Protein AF-A0A7X7MIZ1-F1 (afdb_monomer_lite)

Foldseek 3Di:
DDPVVVVVVVVVLVVVLVPDDVSVVVVVVVVVVVVVVVVVVVVVLVVLVVLLVVLVVVLVVVVVVLVVCCVVCVPVNVCLVPPPVSVVVVVVVVVVSVVSNVVSVVSSPPDD

Structure (mmCIF, N/CA/C/O backbone):
data_AF-A0A7X7MIZ1-F1
#
_entry.id   AF-A0A7X7MIZ1-F1
#
loop_
_atom_site.group_PDB
_atom_site.id
_atom_site.type_symbol
_atom_site.label_atom_id
_atom_site.label_alt_id
_atom_site.label_comp_id
_atom_site.label_asym_id
_atom_site.label_entity_id
_atom_site.label_seq_id
_atom_site.pdbx_PDB_ins_code
_atom_site.Cartn_x
_atom_site.Cartn_y
_atom_site.Cartn_z
_atom_site.occupancy
_atom_site.B_iso_or_equiv
_atom_site.auth_seq_id
_atom_site.auth_comp_id
_atom_site.auth_asym_id
_atom_site.auth_atom_id
_atom_site.pdbx_PDB_model_num
ATOM 1 N N . ILE A 1 1 ? -31.619 15.022 14.259 1.00 45.91 1 ILE A N 1
ATOM 2 C CA . ILE A 1 1 ? -32.464 14.016 14.951 1.00 45.91 1 ILE A CA 1
ATOM 3 C C . ILE A 1 1 ? -32.609 14.506 16.386 1.00 45.91 1 ILE A C 1
ATOM 5 O O . ILE A 1 1 ? -31.586 14.690 17.031 1.00 45.91 1 ILE A O 1
ATOM 9 N N . SER A 1 2 ? -33.829 14.878 16.792 1.00 52.59 2 SER A N 1
ATOM 10 C CA . SER A 1 2 ? -34.111 15.674 18.001 1.00 52.59 2 SER A CA 1
ATOM 11 C C . SER A 1 2 ? -33.519 15.050 19.271 1.00 52.59 2 SER A C 1
ATOM 13 O O . SER A 1 2 ? -33.694 13.854 19.507 1.00 52.59 2 SER A O 1
ATOM 15 N N . SER A 1 3 ? -32.832 15.858 20.083 1.00 70.44 3 SER A N 1
ATOM 16 C CA . SER A 1 3 ? -32.296 15.482 21.402 1.00 70.44 3 SER A CA 1
ATOM 17 C C . SER A 1 3 ? -33.376 14.923 22.333 1.00 70.44 3 SER A C 1
ATOM 19 O O . SER A 1 3 ? -33.097 14.046 23.144 1.00 70.44 3 SER A O 1
ATOM 21 N N . GLU A 1 4 ? -34.617 15.367 22.156 1.00 74.50 4 GLU A N 1
ATOM 22 C CA . GLU A 1 4 ? -35.804 14.912 22.881 1.00 74.50 4 GLU A CA 1
ATOM 23 C C . GLU A 1 4 ? -36.149 13.442 22.592 1.00 74.50 4 GLU A C 1
ATOM 25 O O . GLU A 1 4 ? -36.416 12.670 23.510 1.00 74.50 4 GLU A O 1
ATOM 30 N N . ASN A 1 5 ? -36.022 13.000 21.335 1.00 72.31 5 ASN A N 1
ATOM 31 C CA . ASN A 1 5 ? -36.242 11.596 20.966 1.00 72.31 5 ASN A CA 1
ATOM 32 C C . ASN A 1 5 ? -35.163 10.678 21.562 1.00 72.31 5 ASN A C 1
ATOM 34 O O . ASN A 1 5 ? -35.444 9.538 21.921 1.00 72.31 5 ASN A O 1
ATOM 38 N N . LEU A 1 6 ? -33.933 11.182 21.705 1.00 73.31 6 LEU A N 1
ATOM 39 C CA . LEU A 1 6 ? -32.832 10.480 22.371 1.00 73.31 6 LEU A CA 1
ATOM 40 C C . LEU A 1 6 ? -33.072 10.352 23.882 1.00 73.31 6 LEU A C 1
ATOM 42 O O . LEU A 1 6 ? -32.772 9.306 24.459 1.00 73.31 6 LEU A O 1
ATOM 46 N N . GLN A 1 7 ? -33.642 11.384 24.507 1.00 72.44 7 GLN A N 1
ATOM 47 C CA . GLN A 1 7 ? -34.007 11.392 25.927 1.00 72.44 7 GLN A CA 1
ATOM 48 C C . GLN A 1 7 ? -35.197 10.473 26.224 1.00 72.44 7 GLN A C 1
ATOM 50 O O . GLN A 1 7 ? -35.156 9.712 27.186 1.00 72.44 7 GLN A O 1
ATOM 55 N N . LEU A 1 8 ? -36.220 10.467 25.367 1.00 76.25 8 LEU A N 1
ATOM 56 C CA . LEU A 1 8 ? -37.344 9.536 25.479 1.00 76.25 8 LEU A CA 1
ATOM 57 C C . LEU A 1 8 ? -36.893 8.089 25.265 1.00 76.25 8 LEU A C 1
ATOM 59 O O . LEU A 1 8 ? -37.225 7.225 26.069 1.00 76.25 8 LEU A O 1
ATOM 63 N N . PHE A 1 9 ? -36.059 7.828 24.255 1.00 75.00 9 PHE A N 1
ATOM 64 C CA . PHE A 1 9 ? -35.508 6.494 24.013 1.00 75.00 9 PHE A CA 1
ATOM 65 C C . PHE A 1 9 ? -34.673 5.992 25.201 1.00 75.00 9 PHE A C 1
ATOM 67 O O . PHE A 1 9 ? -34.845 4.858 25.643 1.00 75.00 9 PHE A O 1
ATOM 74 N N . THR A 1 10 ? -33.817 6.843 25.777 1.00 74.06 10 THR A N 1
ATOM 75 C CA . THR A 1 10 ? -33.041 6.491 26.980 1.00 74.06 10 THR A CA 1
ATOM 76 C C . THR A 1 10 ? -33.920 6.310 28.218 1.00 74.06 10 THR A C 1
ATOM 78 O O . THR A 1 10 ? -33.670 5.386 28.988 1.00 74.06 10 THR A O 1
ATOM 81 N N . ALA A 1 11 ? -34.976 7.109 28.396 1.00 72.25 11 ALA A N 1
ATOM 82 C CA . ALA A 1 11 ? -35.922 6.963 29.502 1.00 72.25 11 ALA A CA 1
ATOM 83 C C . ALA A 1 11 ? -36.746 5.669 29.400 1.00 72.25 11 ALA A C 1
ATOM 85 O O . ALA A 1 11 ? -36.857 4.941 30.383 1.00 72.25 11 ALA A O 1
ATOM 86 N N . THR A 1 12 ? -37.268 5.329 28.219 1.00 71.06 12 THR A N 1
ATOM 87 C CA . THR A 1 12 ? -38.010 4.079 27.990 1.00 71.06 12 THR A CA 1
ATOM 88 C C . THR A 1 12 ? -37.122 2.858 28.205 1.00 71.0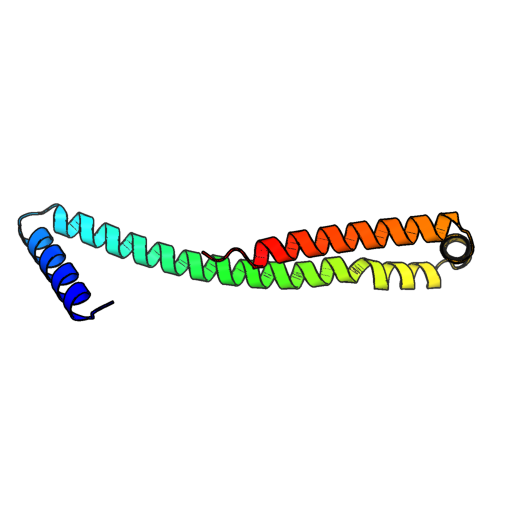6 12 THR A C 1
ATOM 90 O O . THR A 1 12 ? -37.532 1.904 28.863 1.00 71.06 12 THR A O 1
ATOM 93 N N . VAL A 1 13 ? -35.878 2.911 27.726 1.00 72.00 13 VAL A N 1
ATOM 94 C CA . VAL A 1 13 ? -34.873 1.874 27.977 1.00 72.00 13 VAL A CA 1
ATOM 95 C C . VAL A 1 13 ? -34.564 1.759 29.480 1.00 72.00 13 VAL A C 1
ATOM 97 O O . VAL A 1 13 ? -34.559 0.656 30.016 1.00 72.00 13 VAL A O 1
ATOM 100 N N . CYS A 1 14 ? -34.398 2.881 30.189 1.00 68.38 14 CYS A N 1
ATOM 101 C CA . CYS A 1 14 ? -34.171 2.929 31.640 1.00 68.38 14 CYS A CA 1
ATOM 102 C C . CYS A 1 14 ? -35.347 2.360 32.459 1.00 68.38 14 CYS A C 1
ATOM 104 O O . CYS A 1 14 ? -35.148 1.678 33.464 1.00 68.38 14 CYS A O 1
ATOM 106 N N . VAL A 1 15 ? -36.584 2.593 32.017 1.00 67.00 15 VAL A N 1
ATOM 107 C CA . VAL A 1 15 ? -37.791 2.050 32.659 1.00 67.00 15 VAL A CA 1
ATOM 108 C C . VAL A 1 15 ? -37.942 0.554 32.386 1.00 67.00 15 VAL A C 1
ATOM 110 O O . VAL A 1 15 ? -38.233 -0.198 33.315 1.00 67.00 15 VAL A O 1
ATOM 113 N N . ALA A 1 16 ? -37.668 0.101 31.159 1.00 63.00 16 ALA A N 1
ATOM 114 C CA . ALA A 1 16 ? -37.664 -1.322 30.822 1.00 63.00 16 ALA A CA 1
ATOM 115 C C . ALA A 1 16 ? -36.664 -2.098 31.704 1.00 63.00 16 ALA A C 1
ATOM 117 O O . ALA A 1 16 ? -36.982 -3.159 32.229 1.00 63.00 16 ALA A O 1
ATOM 118 N N . ILE A 1 17 ? -35.494 -1.513 31.969 1.00 66.31 17 ILE A N 1
ATOM 119 C CA . ILE A 1 17 ? -34.437 -2.044 32.852 1.00 66.31 17 ILE A CA 1
ATOM 120 C C . ILE A 1 17 ? -34.884 -2.243 34.297 1.00 66.31 17 ILE A C 1
ATOM 122 O O . ILE A 1 17 ? -34.480 -3.204 34.952 1.00 66.31 17 ILE A O 1
ATOM 126 N N . ARG A 1 18 ? -35.736 -1.346 34.791 1.00 57.69 18 ARG A N 1
ATOM 127 C CA . ARG A 1 18 ? -36.193 -1.317 36.183 1.00 57.69 18 ARG A CA 1
ATOM 128 C C . ARG A 1 18 ? -37.266 -2.364 36.497 1.00 57.69 18 ARG A C 1
ATOM 130 O O . ARG A 1 18 ? -37.474 -2.664 37.667 1.00 57.69 18 ARG A O 1
ATOM 137 N N . SER A 1 19 ? -37.922 -2.928 35.478 1.00 57.88 19 SER A N 1
ATOM 138 C CA . SER A 1 19 ? -39.067 -3.838 35.636 1.00 57.88 19 SER A CA 1
ATOM 139 C C . SER A 1 19 ? -38.705 -5.295 35.980 1.00 57.88 19 SER A C 1
ATOM 141 O O . SER A 1 19 ? -39.617 -6.091 36.190 1.00 57.88 19 SER A O 1
ATOM 143 N N . GLY A 1 20 ? -37.423 -5.662 36.096 1.00 52.44 20 GLY A N 1
ATOM 144 C CA . GLY A 1 20 ? -37.038 -6.917 36.758 1.00 52.44 20 GLY A CA 1
ATOM 145 C C . GLY A 1 20 ? -35.868 -7.654 36.114 1.00 52.44 20 GLY A C 1
ATOM 146 O O . GLY A 1 20 ? -36.036 -8.341 35.110 1.00 52.44 20 GLY A O 1
ATOM 147 N N . GLY A 1 21 ? -34.693 -7.549 36.742 1.00 58.16 21 GLY A N 1
ATOM 148 C CA . GLY A 1 21 ? -33.548 -8.460 36.610 1.00 58.16 21 GLY A CA 1
ATOM 149 C C . GLY A 1 21 ? -32.830 -8.467 35.260 1.00 58.16 21 GLY A C 1
ATOM 150 O O . GLY A 1 21 ? -31.699 -8.009 35.163 1.00 58.16 21 GLY A O 1
ATOM 151 N N . GLY A 1 22 ? -33.484 -8.973 34.215 1.00 64.81 22 GLY A N 1
ATOM 152 C CA . GLY A 1 22 ? -32.837 -9.292 32.941 1.00 64.81 22 GLY A CA 1
ATOM 153 C C . GLY A 1 22 ? -32.608 -8.097 32.018 1.00 64.81 22 GLY A C 1
ATOM 154 O O . GLY A 1 22 ? -31.651 -8.090 31.256 1.00 64.81 22 GLY A O 1
ATOM 155 N N . ILE A 1 23 ? -33.444 -7.056 32.067 1.00 63.97 23 ILE A N 1
ATOM 156 C CA . ILE A 1 23 ? -33.306 -5.931 31.124 1.00 63.97 23 ILE A CA 1
ATOM 157 C C . ILE A 1 23 ? -32.143 -5.012 31.529 1.00 63.97 23 ILE A C 1
ATOM 159 O O . ILE A 1 23 ? -31.445 -4.507 30.653 1.00 63.97 23 ILE A O 1
ATOM 163 N N . ALA A 1 24 ? -31.877 -4.857 32.833 1.00 72.19 24 ALA A N 1
ATOM 164 C CA . ALA A 1 24 ? -30.669 -4.197 33.339 1.00 72.19 24 ALA A CA 1
ATOM 165 C C . ALA A 1 24 ? -29.402 -4.842 32.773 1.00 72.19 24 ALA A C 1
ATOM 167 O O . ALA A 1 24 ? -28.568 -4.163 32.179 1.00 72.19 24 ALA A O 1
ATOM 168 N N . GLU A 1 25 ? -29.330 -6.166 32.877 1.00 73.00 25 GLU A N 1
ATOM 169 C CA . GLU A 1 25 ? -28.217 -6.981 32.402 1.00 73.00 25 GLU A CA 1
ATOM 170 C C . GLU A 1 25 ? -28.096 -6.953 30.868 1.00 73.00 25 GLU A C 1
ATOM 172 O O . GLU A 1 25 ? -27.003 -6.814 30.318 1.00 73.00 25 GLU A O 1
ATOM 177 N N . VAL A 1 26 ? -29.221 -6.996 30.147 1.00 75.75 26 VAL A N 1
ATOM 178 C CA . VAL A 1 26 ? -29.247 -6.872 28.681 1.00 75.75 26 VAL A CA 1
ATOM 179 C C . VAL A 1 26 ? -28.829 -5.472 28.220 1.00 75.75 26 VAL A C 1
ATOM 181 O O . VAL A 1 26 ? -28.078 -5.370 27.247 1.00 75.75 26 VAL A O 1
ATOM 184 N N . LEU A 1 27 ? -29.245 -4.390 28.896 1.00 75.50 27 LEU A N 1
ATOM 185 C CA . LEU A 1 27 ? -28.768 -3.045 28.556 1.00 75.50 27 LEU A CA 1
ATOM 186 C C . LEU A 1 27 ? -27.279 -2.911 28.850 1.00 75.50 27 LEU A C 1
ATOM 188 O O . LEU A 1 27 ? -26.549 -2.364 28.028 1.00 75.50 27 LEU A O 1
ATOM 192 N N . GLU A 1 28 ? -26.822 -3.391 29.999 1.00 81.06 28 GLU A N 1
ATOM 193 C CA . GLU A 1 28 ? -25.415 -3.322 30.370 1.00 81.06 28 GLU A CA 1
ATOM 194 C C . GLU A 1 28 ? -24.546 -4.062 29.343 1.00 81.06 28 GLU A C 1
ATOM 196 O O . GLU A 1 28 ? -23.571 -3.499 28.837 1.00 81.06 28 GLU A O 1
ATOM 201 N N . ASN A 1 29 ? -24.990 -5.238 28.889 1.00 81.06 29 ASN A N 1
ATOM 202 C CA . ASN A 1 29 ? -24.376 -5.972 27.782 1.00 81.06 29 ASN A CA 1
ATOM 203 C C . ASN A 1 29 ? -24.417 -5.207 26.446 1.00 81.06 29 ASN A C 1
ATOM 205 O O . ASN A 1 29 ? -23.433 -5.207 25.697 1.00 81.06 29 ASN A O 1
ATOM 209 N N . LEU A 1 30 ? -25.516 -4.513 26.138 1.00 81.81 30 LEU A N 1
ATOM 210 C CA . LEU A 1 30 ? -25.637 -3.656 24.952 1.00 81.81 30 LEU A CA 1
ATOM 211 C C . LEU A 1 30 ? -24.675 -2.466 25.008 1.00 81.81 30 LEU A C 1
ATOM 213 O O . LEU A 1 30 ? -23.946 -2.227 24.047 1.00 81.81 30 LEU A O 1
ATOM 217 N N . ILE A 1 31 ? -24.618 -1.751 26.133 1.00 81.38 31 ILE A N 1
ATOM 218 C CA . ILE A 1 31 ? -23.676 -0.649 26.361 1.00 81.38 31 ILE A CA 1
ATOM 219 C C . ILE A 1 31 ? -22.246 -1.163 26.210 1.00 81.38 31 ILE A C 1
ATOM 221 O O . ILE A 1 31 ? -21.420 -0.516 25.558 1.00 81.38 31 ILE A O 1
ATOM 225 N N . HIS A 1 32 ? -21.948 -2.336 26.768 1.00 86.38 32 HIS A N 1
ATOM 226 C CA . HIS A 1 32 ? -20.620 -2.922 26.682 1.00 86.38 32 HIS A CA 1
ATOM 227 C C . HIS A 1 32 ? -20.257 -3.297 25.239 1.00 86.38 32 HIS A C 1
ATOM 229 O O . HIS A 1 32 ? -19.144 -3.016 24.787 1.00 86.38 32 HIS A O 1
ATOM 235 N N . THR A 1 33 ? -21.219 -3.827 24.482 1.00 87.00 33 THR A N 1
ATOM 236 C CA . THR A 1 33 ? -21.079 -4.146 23.054 1.00 87.00 33 THR A CA 1
ATOM 237 C C . THR A 1 33 ? -20.881 -2.891 22.203 1.00 87.00 33 THR A C 1
ATOM 239 O O . THR A 1 33 ? -20.003 -2.870 21.340 1.00 87.00 33 THR A O 1
ATOM 242 N N . ILE A 1 34 ? -21.637 -1.819 22.461 1.00 84.56 34 ILE A N 1
ATOM 243 C CA . ILE A 1 34 ? -21.501 -0.530 21.765 1.00 84.56 34 ILE A CA 1
ATOM 244 C C . ILE A 1 34 ? -20.119 0.077 22.032 1.00 84.56 34 ILE A C 1
ATOM 246 O O . ILE A 1 34 ? -19.442 0.504 21.096 1.00 84.56 34 ILE A O 1
ATOM 250 N N . ARG A 1 35 ? -19.657 0.071 23.290 1.00 88.25 35 ARG A N 1
ATOM 251 C CA . ARG A 1 35 ? -18.306 0.536 23.645 1.00 88.25 35 ARG A CA 1
ATOM 252 C C . ARG A 1 35 ? -17.224 -0.294 22.951 1.00 88.25 35 ARG A C 1
ATOM 254 O O . ARG A 1 35 ? -16.322 0.291 22.356 1.00 88.25 35 ARG A O 1
ATOM 261 N N . LYS A 1 36 ? -17.354 -1.629 22.943 1.00 88.94 36 LYS A N 1
ATOM 262 C CA . LYS A 1 36 ? -16.444 -2.531 22.213 1.00 88.94 36 LYS A CA 1
ATOM 263 C C . LYS A 1 36 ? -16.409 -2.232 20.717 1.00 88.94 36 LYS A C 1
ATOM 265 O O . LYS A 1 36 ? -15.326 -2.175 20.144 1.00 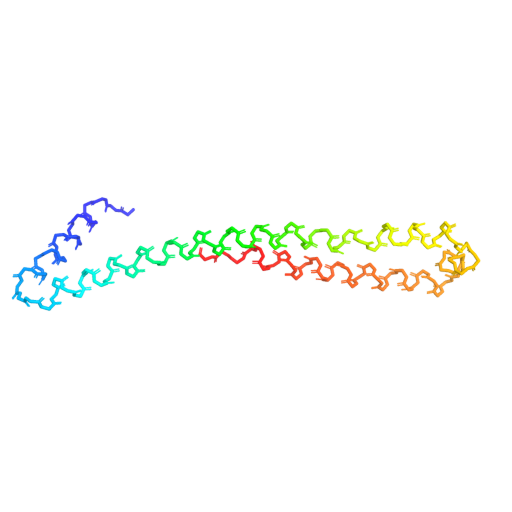88.94 36 LYS A O 1
ATOM 270 N N . ARG A 1 37 ? -17.563 -2.017 20.075 1.00 86.00 37 ARG A N 1
ATOM 271 C CA . ARG A 1 37 ? -17.622 -1.646 18.650 1.00 86.00 37 ARG A CA 1
ATOM 272 C C . ARG A 1 37 ? -16.895 -0.335 18.379 1.00 86.00 37 ARG A C 1
ATOM 274 O O . ARG A 1 37 ? -16.093 -0.288 17.458 1.00 86.00 37 ARG A O 1
ATOM 281 N N . LYS A 1 38 ? -17.095 0.682 19.219 1.00 83.44 38 LYS A N 1
ATOM 282 C CA . LYS A 1 38 ? -16.409 1.974 19.083 1.00 83.44 38 LYS A CA 1
ATOM 283 C C . LYS A 1 38 ? -14.885 1.852 19.225 1.00 83.44 38 LYS A C 1
ATOM 285 O O . LYS A 1 38 ? -14.145 2.484 18.475 1.00 83.44 38 LYS A O 1
ATOM 290 N N . GLU A 1 39 ? -14.401 1.030 20.156 1.00 87.31 39 GLU A N 1
ATOM 291 C CA . GLU A 1 39 ? -12.967 0.721 20.252 1.00 87.31 39 GLU A CA 1
ATOM 292 C C . GLU A 1 39 ? -12.449 -0.025 19.018 1.00 87.31 39 GLU A C 1
ATOM 294 O O . GLU A 1 39 ? -11.371 0.296 18.516 1.00 87.31 39 GLU A O 1
ATOM 299 N N . LEU A 1 40 ? -13.205 -1.006 18.516 1.00 85.31 40 LEU A N 1
ATOM 300 C CA . LEU A 1 40 ? -12.848 -1.759 17.313 1.00 85.31 40 LEU A CA 1
ATOM 301 C C . LEU A 1 40 ? -12.808 -0.861 16.075 1.00 85.31 40 LEU A C 1
ATOM 303 O O . LEU A 1 40 ? -11.850 -0.945 15.317 1.00 85.31 40 LEU A O 1
ATOM 307 N N . GLU A 1 41 ? -13.774 0.038 15.896 1.00 84.25 41 GLU A N 1
ATOM 308 C CA . GLU A 1 41 ? -13.775 1.036 14.819 1.00 84.25 41 GLU A CA 1
ATOM 309 C C . GLU A 1 41 ? -12.541 1.940 14.891 1.00 84.25 41 GLU A C 1
ATOM 311 O O . GLU A 1 41 ? -11.887 2.182 13.876 1.00 84.25 41 GLU A O 1
ATOM 316 N N . GLY A 1 42 ? -12.168 2.390 16.094 1.00 82.19 42 GLY A N 1
ATOM 317 C CA . GLY A 1 42 ? -10.939 3.155 16.307 1.00 82.19 42 GLY A CA 1
ATOM 318 C C . GLY A 1 42 ? -9.682 2.371 15.917 1.00 82.19 42 GLY A C 1
ATOM 319 O O . GLY A 1 42 ? -8.819 2.896 15.210 1.00 82.19 42 GLY A O 1
ATOM 320 N N . LYS A 1 43 ? -9.599 1.097 16.324 1.00 83.31 43 LYS A N 1
ATOM 321 C CA . LYS A 1 43 ? -8.485 0.202 15.971 1.00 83.31 43 LYS A CA 1
ATOM 322 C C . LYS A 1 43 ? -8.415 -0.050 14.468 1.00 83.31 43 LYS A C 1
ATOM 324 O O . LYS A 1 43 ? -7.350 0.133 13.888 1.00 83.31 43 LYS A O 1
ATOM 329 N N . VAL A 1 44 ? -9.531 -0.411 13.835 1.00 83.31 44 VAL A N 1
ATOM 330 C CA . VAL A 1 44 ? -9.617 -0.648 12.386 1.00 83.31 44 VAL A CA 1
ATOM 331 C C . VAL A 1 44 ? -9.214 0.608 11.624 1.00 83.31 44 VAL A C 1
ATOM 333 O O . VAL A 1 44 ? -8.381 0.518 10.734 1.00 83.31 44 VAL A O 1
ATOM 336 N N . ARG A 1 45 ? -9.694 1.794 12.017 1.00 80.75 45 ARG A N 1
ATOM 337 C CA . ARG A 1 45 ? -9.308 3.057 11.371 1.00 80.75 45 ARG A CA 1
ATOM 338 C C . ARG A 1 45 ? -7.803 3.322 11.448 1.00 80.75 45 ARG A C 1
ATOM 340 O O . ARG A 1 45 ? -7.218 3.764 10.462 1.00 80.75 45 ARG A O 1
ATOM 347 N N . SER A 1 46 ? -7.184 3.050 12.597 1.00 81.56 46 SER A N 1
ATOM 348 C CA . SER A 1 46 ? -5.732 3.173 12.775 1.00 81.56 46 SER A CA 1
ATOM 349 C C . SER A 1 46 ? -4.964 2.172 11.901 1.00 81.56 46 SER A C 1
ATOM 351 O O . SER A 1 46 ? -4.068 2.558 11.154 1.00 81.56 46 SER A O 1
ATOM 353 N N . LEU A 1 47 ? -5.378 0.902 11.914 1.00 82.88 47 LEU A N 1
ATOM 354 C CA . LEU A 1 47 ? -4.804 -0.170 11.091 1.00 82.88 47 LEU A CA 1
ATOM 355 C C . LEU A 1 47 ? -4.936 0.122 9.592 1.00 82.88 47 LEU A C 1
ATOM 357 O O . LEU A 1 47 ? -3.985 -0.051 8.839 1.00 82.88 47 LEU A O 1
ATOM 361 N N . THR A 1 48 ? -6.088 0.621 9.149 1.00 82.50 48 THR A N 1
ATOM 362 C CA . THR A 1 48 ? -6.308 1.031 7.760 1.00 82.50 48 THR A CA 1
ATOM 363 C C . THR A 1 48 ? -5.433 2.226 7.387 1.00 82.50 48 THR A C 1
ATOM 365 O O . THR A 1 48 ? -4.922 2.277 6.271 1.00 82.50 48 THR A O 1
ATOM 368 N N . ALA A 1 49 ? -5.215 3.182 8.296 1.00 75.44 49 ALA A N 1
ATOM 369 C CA . ALA A 1 49 ? -4.289 4.289 8.061 1.00 75.44 49 ALA A CA 1
ATOM 370 C C . ALA A 1 49 ? -2.837 3.800 7.914 1.00 75.44 49 ALA A C 1
ATOM 372 O O . ALA A 1 49 ? -2.144 4.238 6.997 1.00 75.44 49 ALA A O 1
ATOM 373 N N . GLN A 1 50 ? -2.408 2.855 8.756 1.00 78.56 50 GLN A N 1
ATOM 374 C CA . GLN A 1 50 ? -1.096 2.213 8.656 1.00 78.56 50 GLN A CA 1
ATOM 375 C C . GLN A 1 50 ? -0.940 1.454 7.331 1.00 78.56 50 GLN A C 1
ATOM 377 O O . GLN A 1 50 ? 0.020 1.689 6.600 1.00 78.56 50 GLN A O 1
ATOM 382 N N . PHE A 1 51 ? -1.916 0.610 6.989 1.00 77.88 51 PHE A N 1
ATOM 383 C CA . PHE A 1 51 ? -1.924 -0.144 5.739 1.00 77.88 51 PHE A CA 1
ATOM 384 C C . PHE A 1 51 ? -1.873 0.788 4.526 1.00 77.88 51 PHE A C 1
ATOM 386 O O . PHE A 1 51 ? -1.085 0.558 3.622 1.00 77.88 51 PHE A O 1
ATOM 393 N N . ASN A 1 52 ? -2.636 1.887 4.517 1.00 81.69 52 ASN A N 1
ATOM 394 C CA . ASN A 1 52 ? -2.590 2.863 3.424 1.00 81.69 52 ASN A CA 1
ATOM 395 C C . ASN A 1 52 ? -1.189 3.468 3.232 1.00 81.69 52 ASN A C 1
ATOM 397 O O . ASN A 1 52 ? -0.771 3.669 2.092 1.00 81.69 52 ASN A O 1
ATOM 401 N N . PHE A 1 53 ? -0.458 3.751 4.312 1.00 79.69 53 PHE A N 1
ATOM 402 C CA . PHE A 1 53 ? 0.905 4.276 4.216 1.00 79.69 53 PHE A CA 1
ATOM 403 C C . PHE A 1 53 ? 1.879 3.236 3.646 1.00 79.69 53 PHE A C 1
ATOM 405 O O . PHE A 1 53 ? 2.600 3.524 2.695 1.00 79.69 53 PHE A O 1
ATOM 412 N N . GLU A 1 54 ? 1.848 2.009 4.166 1.00 82.94 54 GLU A N 1
ATOM 413 C CA . GLU A 1 54 ? 2.682 0.905 3.672 1.00 82.94 54 GLU A CA 1
ATOM 414 C C . GLU A 1 54 ? 2.384 0.583 2.201 1.0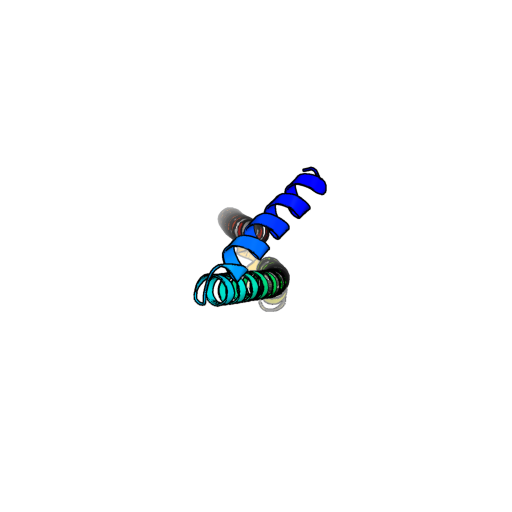0 82.94 54 GLU A C 1
ATOM 416 O O . GLU A 1 54 ? 3.285 0.381 1.388 1.00 82.94 54 GLU A O 1
ATOM 421 N N . SER A 1 55 ? 1.107 0.650 1.835 1.00 82.25 55 SER A N 1
ATOM 422 C CA . SER A 1 55 ? 0.624 0.446 0.478 1.00 82.25 55 SER A CA 1
ATOM 423 C C . SER A 1 55 ? 1.188 1.454 -0.528 1.00 82.25 55 SER A C 1
ATOM 425 O O . SER A 1 55 ? 1.502 1.098 -1.664 1.00 82.25 55 SER A O 1
ATOM 427 N N . LEU A 1 56 ? 1.373 2.706 -0.097 1.00 82.31 56 LEU A N 1
ATOM 428 C CA . LEU A 1 56 ? 1.987 3.753 -0.906 1.00 82.31 56 LEU A CA 1
ATOM 429 C C . LEU A 1 56 ? 3.478 3.472 -1.117 1.00 82.31 56 LEU A C 1
ATOM 431 O O . LEU A 1 56 ? 3.970 3.627 -2.232 1.00 82.31 56 LEU A O 1
ATOM 435 N N . CYS A 1 57 ? 4.181 3.012 -0.078 1.00 86.75 57 CYS A N 1
ATOM 436 C CA . CYS A 1 57 ? 5.580 2.600 -0.195 1.00 86.75 57 CYS A CA 1
ATOM 437 C C . CYS A 1 57 ? 5.748 1.425 -1.167 1.00 86.75 57 CYS A C 1
ATOM 439 O O . CYS A 1 57 ? 6.683 1.420 -1.963 1.00 86.75 57 CYS A O 1
ATOM 441 N N . MET A 1 58 ? 4.829 0.457 -1.139 1.00 85.25 58 MET A N 1
ATOM 442 C CA . MET A 1 58 ? 4.861 -0.714 -2.018 1.00 85.25 58 MET A CA 1
ATOM 443 C C . MET A 1 58 ? 4.700 -0.337 -3.496 1.00 85.25 58 MET A C 1
ATOM 445 O O . MET A 1 58 ? 5.422 -0.850 -4.344 1.00 85.25 58 MET A O 1
ATOM 449 N N . VAL A 1 59 ? 3.796 0.601 -3.794 1.00 84.75 59 VAL A N 1
ATOM 450 C CA . VAL A 1 59 ? 3.597 1.139 -5.151 1.00 84.75 59 VAL A CA 1
ATOM 451 C C . VAL A 1 59 ? 4.783 1.999 -5.598 1.00 84.75 59 VAL A C 1
ATOM 453 O O . VAL A 1 59 ? 5.073 2.066 -6.784 1.00 84.75 59 VAL A O 1
ATOM 456 N N . LEU A 1 60 ? 5.506 2.626 -4.666 1.00 87.38 60 LEU A N 1
ATOM 457 C CA . LEU A 1 60 ? 6.676 3.442 -4.992 1.00 87.38 60 LEU A CA 1
ATOM 458 C C . LEU A 1 60 ? 7.943 2.613 -5.261 1.00 87.38 60 LEU A C 1
ATOM 460 O O . LEU A 1 60 ? 8.813 3.078 -5.984 1.00 87.38 60 LEU A O 1
ATOM 464 N N . LEU A 1 61 ? 8.046 1.406 -4.695 1.00 89.62 61 LEU A N 1
ATOM 465 C CA . LEU A 1 61 ? 9.187 0.479 -4.766 1.00 89.62 61 LEU A CA 1
ATOM 466 C C . LEU A 1 61 ? 9.735 0.158 -6.179 1.00 89.62 61 LEU A C 1
ATOM 468 O O . LEU A 1 61 ? 10.958 0.115 -6.336 1.00 89.62 61 LEU A O 1
ATOM 472 N N . PRO A 1 62 ? 8.913 -0.062 -7.217 1.00 86.62 62 PRO A N 1
ATOM 473 C CA . PRO A 1 62 ? 9.408 -0.353 -8.566 1.00 86.62 62 PRO A CA 1
ATOM 474 C C . PRO A 1 62 ? 10.291 0.752 -9.166 1.00 86.62 62 PRO A C 1
ATOM 476 O O . PRO A 1 62 ? 11.226 0.440 -9.900 1.00 86.62 62 PRO A O 1
ATOM 479 N N . ILE A 1 63 ? 10.081 2.023 -8.802 1.00 88.50 63 ILE A N 1
ATOM 480 C CA . ILE A 1 63 ? 10.892 3.154 -9.288 1.00 88.50 63 ILE A CA 1
ATOM 481 C C . ILE A 1 63 ? 12.362 3.069 -8.821 1.00 88.50 63 ILE A C 1
ATOM 483 O O . ILE A 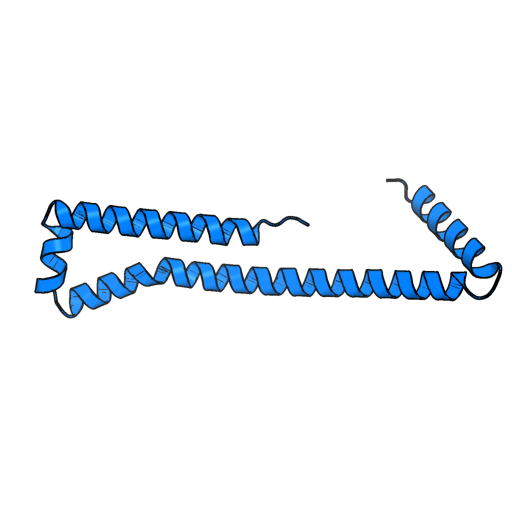1 63 ? 13.253 3.061 -9.673 1.00 88.50 63 ILE A O 1
ATOM 487 N N . PRO A 1 64 ? 12.674 2.997 -7.510 1.00 91.44 64 PRO A N 1
ATOM 488 C CA . PRO A 1 64 ? 14.046 2.848 -7.045 1.00 91.44 64 PRO A CA 1
ATOM 489 C C . PRO A 1 64 ? 14.656 1.510 -7.463 1.00 91.44 64 PRO A C 1
ATOM 491 O O . PRO A 1 64 ? 15.845 1.484 -7.759 1.00 91.44 64 PRO A O 1
ATOM 494 N N . VAL A 1 65 ? 13.881 0.421 -7.551 1.00 90.38 65 VAL A N 1
ATOM 495 C CA . VAL A 1 65 ? 14.402 -0.858 -8.067 1.00 90.38 65 VAL A CA 1
ATOM 496 C C . VAL A 1 65 ? 14.836 -0.724 -9.523 1.00 90.38 65 VAL A C 1
ATOM 498 O O . VAL A 1 65 ? 15.941 -1.139 -9.860 1.00 90.38 65 VAL A O 1
ATOM 501 N N . PHE A 1 66 ? 14.018 -0.099 -10.371 1.00 87.62 66 PHE A N 1
ATOM 502 C CA . PHE A 1 66 ? 14.379 0.179 -11.759 1.00 87.62 66 PHE A CA 1
ATOM 503 C C . PHE A 1 66 ? 15.645 1.041 -11.848 1.00 87.62 66 PHE A C 1
ATOM 505 O O . PHE A 1 66 ? 16.561 0.714 -12.597 1.00 87.62 66 PHE A O 1
ATOM 512 N N . LEU A 1 67 ? 15.733 2.102 -11.039 1.00 89.56 67 LEU A N 1
ATOM 513 C CA . LEU A 1 67 ? 16.894 2.992 -11.016 1.00 89.56 67 LEU A CA 1
ATOM 514 C C . LEU A 1 67 ? 18.175 2.262 -10.581 1.00 89.56 67 LEU A C 1
ATOM 516 O O . LEU A 1 67 ? 19.224 2.433 -11.194 1.00 89.56 67 LEU A O 1
ATOM 520 N N . ILE A 1 68 ? 18.090 1.435 -9.538 1.00 91.94 68 ILE A N 1
ATOM 521 C CA . ILE A 1 68 ? 19.224 0.650 -9.039 1.00 91.94 68 ILE A CA 1
ATOM 522 C C . ILE A 1 68 ? 19.666 -0.370 -10.089 1.00 91.94 68 ILE A C 1
ATOM 524 O O . ILE A 1 68 ? 20.858 -0.478 -10.354 1.00 91.94 68 ILE A O 1
ATOM 528 N N . LEU A 1 69 ? 18.730 -1.088 -10.716 1.00 88.62 69 LEU A N 1
ATOM 529 C CA . LEU A 1 69 ? 19.060 -2.047 -11.772 1.00 88.62 69 LEU A CA 1
ATOM 530 C C . LEU A 1 69 ? 19.697 -1.364 -12.985 1.00 88.62 69 LEU A C 1
ATOM 532 O O . LEU A 1 69 ? 20.651 -1.899 -13.536 1.00 88.62 69 LEU A O 1
ATOM 536 N N . TYR A 1 70 ? 19.233 -0.166 -13.347 1.00 87.50 70 TYR A N 1
ATOM 537 C CA . TYR A 1 70 ? 19.841 0.633 -14.411 1.00 87.50 70 TYR A CA 1
ATOM 538 C C . TYR A 1 70 ? 21.293 1.022 -14.098 1.00 87.50 70 TYR A C 1
ATOM 540 O O . TYR A 1 70 ? 22.131 1.028 -14.993 1.00 87.50 70 TYR A O 1
ATOM 548 N N . LEU A 1 71 ? 21.599 1.328 -12.832 1.00 89.44 71 LEU A N 1
ATOM 549 C CA . LEU A 1 71 ? 22.955 1.670 -12.389 1.00 89.44 71 LEU A CA 1
ATOM 550 C C . LEU A 1 71 ? 23.876 0.449 -12.246 1.00 89.44 71 LEU A C 1
ATOM 552 O O . LEU A 1 71 ? 25.087 0.592 -12.396 1.00 89.44 71 LEU A O 1
ATOM 556 N N . LEU A 1 72 ? 23.326 -0.721 -11.910 1.00 91.19 72 LEU A N 1
ATOM 557 C CA . LEU A 1 72 ? 24.097 -1.956 -11.752 1.00 91.19 72 LEU A CA 1
ATOM 558 C C . LEU A 1 72 ? 24.437 -2.603 -13.094 1.00 91.19 72 LEU A C 1
ATOM 560 O O . LEU A 1 72 ? 25.554 -3.085 -13.260 1.00 91.19 72 LEU A O 1
ATOM 564 N N . ASP A 1 73 ? 23.482 -2.632 -14.024 1.0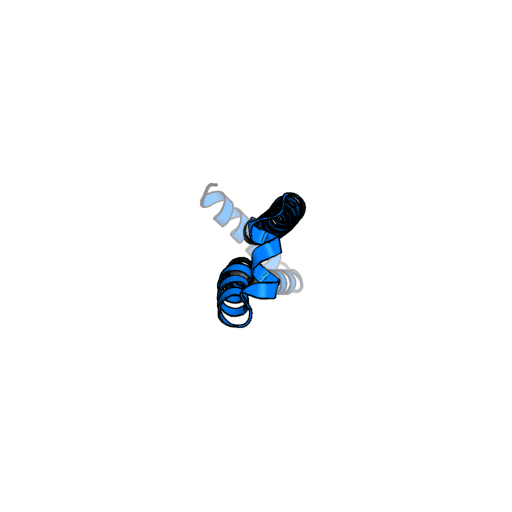0 84.38 73 ASP A N 1
ATOM 565 C CA . ASP A 1 73 ? 23.645 -3.302 -15.310 1.00 84.38 73 ASP A CA 1
ATOM 566 C C . ASP A 1 73 ? 22.862 -2.573 -16.416 1.00 84.38 73 ASP A C 1
ATOM 568 O O . ASP A 1 73 ? 21.696 -2.860 -16.719 1.00 84.38 73 ASP A O 1
ATOM 572 N N . GLU A 1 74 ? 23.522 -1.582 -17.023 1.00 80.00 74 GLU A N 1
ATOM 573 C CA . GLU A 1 74 ? 22.952 -0.786 -18.115 1.00 80.00 74 GLU A CA 1
ATOM 574 C C . GLU A 1 74 ? 22.670 -1.658 -19.354 1.00 80.00 74 GLU A C 1
ATOM 576 O O . GLU A 1 74 ? 21.745 -1.375 -20.117 1.00 80.00 74 GLU A O 1
ATOM 581 N N . GLU A 1 75 ? 23.424 -2.743 -19.557 1.00 80.88 75 GLU A N 1
ATOM 582 C CA . GLU A 1 75 ? 23.314 -3.601 -20.739 1.00 80.88 75 GLU A CA 1
ATOM 583 C C . GLU A 1 75 ? 22.025 -4.440 -20.713 1.00 80.88 75 GLU A C 1
ATOM 585 O O . GLU A 1 75 ? 21.357 -4.577 -21.741 1.00 80.88 75 GLU A O 1
ATOM 590 N N . LEU A 1 76 ? 21.597 -4.894 -19.528 1.00 77.19 76 LEU A N 1
ATOM 591 C CA . LEU A 1 76 ? 20.298 -5.552 -19.320 1.00 77.19 76 LEU A CA 1
ATOM 592 C C . LEU A 1 76 ? 19.102 -4.587 -19.395 1.00 77.19 76 LEU A C 1
ATOM 594 O O . LEU A 1 76 ? 18.019 -4.973 -19.844 1.00 77.19 76 LEU A O 1
ATOM 598 N N . MET A 1 77 ? 19.270 -3.336 -18.961 1.00 80.81 77 MET A N 1
ATOM 599 C CA . MET A 1 77 ? 18.186 -2.342 -18.900 1.00 80.81 77 MET A CA 1
ATOM 600 C C . MET A 1 77 ? 17.991 -1.558 -20.208 1.00 80.81 77 MET A C 1
ATOM 602 O O . MET A 1 77 ? 16.884 -1.111 -20.515 1.00 80.81 77 MET A O 1
ATOM 606 N N . ARG A 1 78 ? 19.029 -1.423 -21.037 1.00 79.12 78 ARG A N 1
ATOM 607 C CA . ARG A 1 78 ? 18.964 -0.741 -22.341 1.00 79.12 78 ARG A CA 1
ATOM 608 C C . ARG A 1 78 ? 17.887 -1.279 -23.286 1.00 79.12 78 ARG A C 1
ATOM 610 O O . ARG A 1 78 ? 17.153 -0.460 -23.850 1.00 79.12 78 ARG A O 1
ATOM 617 N N . PRO A 1 79 ? 17.725 -2.601 -23.477 1.00 81.62 79 PRO A N 1
ATOM 618 C CA . PRO A 1 79 ? 16.676 -3.147 -24.333 1.00 81.62 79 PRO A CA 1
ATOM 619 C C . PRO A 1 79 ? 15.269 -2.769 -23.863 1.00 81.62 79 PRO A C 1
ATOM 621 O O . PRO A 1 79 ? 14.396 -2.554 -24.702 1.00 81.62 79 PRO A O 1
ATOM 624 N N . LEU A 1 80 ? 15.045 -2.617 -22.551 1.00 78.69 80 LEU A N 1
ATOM 625 C CA . LEU A 1 80 ? 13.748 -2.209 -21.998 1.00 78.69 80 LEU A CA 1
ATOM 626 C C . LEU A 1 80 ? 13.345 -0.787 -22.420 1.00 78.69 80 LEU A C 1
ATOM 628 O O . LEU A 1 80 ? 12.161 -0.531 -22.618 1.00 78.69 80 LEU A O 1
ATOM 632 N N . LEU A 1 81 ? 14.311 0.118 -22.610 1.00 78.25 81 LEU A N 1
ATOM 633 C CA . LEU A 1 81 ? 14.057 1.506 -23.025 1.00 78.25 81 LEU A CA 1
ATOM 634 C C . LEU A 1 81 ? 14.148 1.729 -24.541 1.00 78.25 81 LEU A C 1
ATOM 636 O O . LEU A 1 81 ? 13.515 2.641 -25.072 1.00 78.25 81 LEU A O 1
ATOM 640 N N . THR A 1 82 ? 14.933 0.914 -25.245 1.00 80.94 82 THR A N 1
ATOM 641 C CA . THR A 1 82 ? 15.240 1.116 -26.673 1.00 80.94 82 THR A CA 1
ATOM 642 C C . THR A 1 82 ? 14.408 0.247 -27.615 1.00 80.94 82 THR A C 1
ATOM 644 O O . THR A 1 82 ? 14.196 0.636 -28.762 1.00 80.94 82 THR A O 1
ATOM 647 N N . THR A 1 83 ? 13.904 -0.907 -27.165 1.00 87.62 83 THR A N 1
ATOM 648 C CA . THR A 1 83 ? 13.107 -1.809 -28.014 1.00 87.62 83 THR A CA 1
ATOM 649 C C . THR A 1 83 ? 11.605 -1.587 -27.845 1.00 87.62 83 THR A C 1
ATOM 651 O O . THR A 1 83 ? 11.113 -1.290 -26.757 1.00 87.62 83 THR A O 1
ATOM 654 N N . THR A 1 84 ? 10.838 -1.801 -28.919 1.00 84.81 84 THR A N 1
ATOM 655 C CA . THR A 1 84 ? 9.367 -1.689 -28.908 1.00 84.81 84 THR A CA 1
ATOM 656 C C . THR A 1 84 ? 8.714 -2.661 -27.917 1.00 84.81 84 THR A C 1
ATOM 658 O O . THR A 1 84 ? 7.713 -2.328 -27.292 1.00 84.81 84 THR A O 1
ATOM 661 N N . ILE A 1 85 ? 9.298 -3.849 -27.733 1.00 86.44 85 ILE A N 1
ATOM 662 C CA . ILE A 1 85 ? 8.856 -4.844 -26.743 1.00 86.44 85 ILE A CA 1
ATOM 663 C C . ILE A 1 85 ? 9.107 -4.368 -25.308 1.00 86.44 85 ILE A C 1
ATOM 665 O O . ILE A 1 85 ? 8.254 -4.573 -24.446 1.00 86.44 85 ILE A O 1
ATOM 669 N N . GLY A 1 86 ? 10.225 -3.682 -25.059 1.00 84.50 86 GLY A N 1
ATOM 670 C CA . GLY A 1 86 ? 10.529 -3.079 -23.762 1.00 84.50 86 GLY A CA 1
ATOM 671 C C . GLY A 1 86 ? 9.482 -2.054 -23.324 1.00 84.50 86 GLY A C 1
ATOM 672 O O . GLY A 1 86 ? 8.979 -2.122 -22.203 1.00 84.50 86 GLY A O 1
ATOM 673 N N . TRP A 1 87 ? 9.052 -1.189 -24.246 1.00 86.50 87 TRP A N 1
ATOM 674 C CA . TRP A 1 87 ? 7.979 -0.219 -24.000 1.00 86.50 87 TRP A CA 1
ATOM 675 C C . TRP A 1 87 ? 6.638 -0.877 -23.660 1.00 86.50 87 TRP A C 1
ATOM 677 O O . TRP A 1 87 ? 5.951 -0.424 -22.744 1.00 86.50 87 TRP A O 1
ATOM 687 N N . TRP A 1 88 ? 6.277 -1.968 -24.343 1.00 90.38 88 TRP A N 1
ATOM 688 C CA . TRP A 1 88 ? 5.092 -2.755 -23.985 1.00 90.38 88 TRP A CA 1
ATOM 689 C C . TRP A 1 88 ? 5.218 -3.405 -22.602 1.00 90.38 88 TRP A C 1
ATOM 691 O O . TRP A 1 88 ? 4.242 -3.435 -21.855 1.00 90.38 88 TRP A O 1
ATOM 701 N N . GLY A 1 89 ? 6.414 -3.871 -22.233 1.00 87.38 89 GLY A N 1
ATOM 702 C CA . GLY A 1 89 ? 6.699 -4.396 -20.896 1.00 87.38 89 GLY A CA 1
ATOM 703 C C . GLY A 1 89 ? 6.533 -3.338 -19.803 1.00 87.38 89 GLY A C 1
ATOM 704 O O . GLY A 1 89 ? 5.830 -3.573 -18.822 1.00 87.38 89 GLY A O 1
ATOM 705 N N . ILE A 1 90 ? 7.100 -2.145 -20.002 1.00 87.62 90 ILE A N 1
ATOM 706 C CA . ILE A 1 90 ? 6.948 -1.011 -19.077 1.00 87.62 90 ILE A CA 1
ATOM 707 C C . ILE A 1 90 ? 5.475 -0.612 -18.961 1.00 87.62 90 ILE A C 1
ATOM 709 O O . ILE A 1 90 ? 4.969 -0.438 -17.854 1.00 87.62 90 ILE A O 1
ATOM 713 N N . ALA A 1 91 ? 4.755 -0.529 -20.083 1.00 90.19 91 ALA A N 1
ATOM 714 C CA . ALA A 1 91 ? 3.327 -0.233 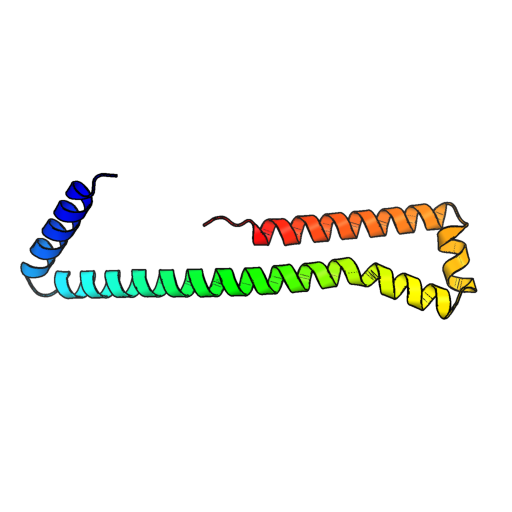-20.073 1.00 90.19 91 ALA A CA 1
ATOM 715 C C . ALA A 1 91 ? 2.530 -1.272 -19.264 1.00 90.19 91 ALA A C 1
ATOM 717 O O . ALA A 1 91 ? 1.661 -0.898 -18.477 1.00 90.19 91 ALA A O 1
ATOM 718 N N . ALA A 1 92 ? 2.846 -2.564 -19.400 1.00 91.44 92 ALA A N 1
ATOM 719 C CA . ALA A 1 92 ? 2.205 -3.624 -18.625 1.00 91.44 92 ALA A CA 1
ATOM 720 C C . ALA A 1 92 ? 2.484 -3.499 -17.115 1.00 91.44 92 ALA A C 1
ATOM 722 O O . ALA A 1 92 ? 1.558 -3.635 -16.314 1.00 91.44 92 ALA A O 1
ATOM 723 N N . ILE A 1 93 ? 3.728 -3.189 -16.731 1.00 89.38 93 ILE A N 1
ATOM 724 C CA . ILE A 1 93 ? 4.126 -2.967 -15.330 1.00 89.38 93 ILE A CA 1
ATOM 725 C C . ILE A 1 93 ? 3.354 -1.786 -14.734 1.00 89.38 93 ILE A C 1
ATOM 727 O O . ILE A 1 93 ? 2.729 -1.926 -13.685 1.00 89.38 93 ILE A O 1
ATOM 731 N N . VAL A 1 94 ? 3.312 -0.654 -15.441 1.00 90.69 94 VAL A N 1
ATOM 732 C CA . VAL A 1 94 ? 2.589 0.548 -14.997 1.00 90.69 94 VAL A CA 1
ATOM 733 C C . VAL A 1 94 ? 1.093 0.270 -14.848 1.00 90.69 94 VAL A C 1
ATOM 735 O O . VAL A 1 94 ? 0.474 0.692 -13.873 1.00 90.69 94 VAL A O 1
ATOM 738 N N . VAL A 1 95 ? 0.485 -0.470 -15.779 1.00 92.94 95 VAL A N 1
ATOM 739 C CA . VAL A 1 95 ? -0.929 -0.861 -15.668 1.00 92.94 95 VAL A CA 1
ATOM 740 C C . VAL A 1 95 ? -1.160 -1.726 -14.429 1.00 92.94 95 VAL A C 1
ATOM 742 O O . VAL A 1 95 ? -2.124 -1.493 -13.697 1.00 92.94 95 VAL A O 1
ATOM 745 N N . LEU A 1 96 ? -0.279 -2.690 -14.163 1.00 90.44 96 LEU A N 1
ATOM 746 C CA . LEU A 1 96 ? -0.385 -3.564 -12.998 1.00 90.44 96 LEU A CA 1
ATOM 747 C C . LEU A 1 96 ? -0.234 -2.782 -11.682 1.00 90.44 96 LEU A C 1
ATOM 749 O O . LEU A 1 96 ? -1.029 -2.981 -10.762 1.00 90.44 96 LEU A O 1
ATOM 753 N N . GLU A 1 97 ? 0.710 -1.842 -11.615 1.00 89.75 97 GLU A N 1
ATOM 754 C CA . GLU A 1 97 ? 0.866 -0.920 -10.484 1.00 89.75 97 GLU A CA 1
ATOM 755 C C . GLU A 1 97 ? -0.378 -0.063 -10.258 1.00 89.75 97 GLU A C 1
ATOM 757 O O . GLU A 1 97 ? -0.858 0.050 -9.131 1.00 89.75 97 GLU A O 1
ATOM 762 N N . LEU A 1 98 ? -0.938 0.517 -11.323 1.00 89.25 98 LEU A N 1
ATOM 763 C CA . LEU A 1 98 ? -2.141 1.344 -11.239 1.00 89.25 98 LEU A CA 1
ATOM 764 C C . LEU A 1 98 ? -3.346 0.540 -10.745 1.00 89.25 98 LEU A C 1
ATOM 766 O O . LEU A 1 98 ? -4.139 1.045 -9.945 1.00 89.25 98 LEU A O 1
ATOM 770 N N . ILE A 1 99 ? -3.483 -0.713 -11.188 1.00 89.69 99 ILE A N 1
ATOM 771 C CA . ILE A 1 99 ? -4.507 -1.635 -10.687 1.00 89.69 99 ILE A CA 1
ATOM 772 C C . ILE A 1 99 ? -4.279 -1.899 -9.195 1.00 89.69 99 ILE A C 1
ATOM 774 O O . ILE A 1 99 ? -5.211 -1.724 -8.406 1.00 89.69 99 ILE A O 1
ATOM 778 N N . GLY A 1 100 ? -3.051 -2.244 -8.795 1.00 85.62 100 GLY A N 1
ATOM 779 C CA . GLY A 1 100 ? -2.687 -2.480 -7.396 1.00 85.62 100 GLY A CA 1
ATOM 780 C C . GLY A 1 100 ? -2.986 -1.275 -6.502 1.00 85.62 100 GLY A C 1
ATOM 781 O O . GLY A 1 100 ? -3.666 -1.401 -5.482 1.00 85.62 100 GLY A O 1
ATOM 782 N N . PHE A 1 101 ? -2.586 -0.080 -6.938 1.00 84.62 101 PHE A N 1
ATOM 783 C CA . PHE A 1 101 ? -2.853 1.177 -6.244 1.00 84.62 101 PHE A CA 1
ATOM 784 C C . PHE A 1 101 ? -4.354 1.458 -6.106 1.00 84.62 101 PHE A C 1
ATOM 786 O O . PHE A 1 101 ? -4.829 1.866 -5.042 1.00 84.62 101 PHE A O 1
ATOM 793 N N . LYS A 1 102 ? -5.137 1.217 -7.165 1.00 84.56 102 LYS A N 1
ATOM 794 C CA . LYS A 1 102 ? -6.590 1.430 -7.151 1.00 84.56 102 LYS A CA 1
ATOM 795 C C . LYS A 1 102 ? -7.295 0.475 -6.184 1.00 84.56 102 LYS A C 1
ATOM 797 O O . LYS A 1 102 ? -8.205 0.906 -5.475 1.00 84.56 102 LYS A O 1
ATOM 802 N N . VAL A 1 103 ? -6.862 -0.786 -6.122 1.00 82.62 103 VAL A N 1
ATOM 803 C CA . VAL A 1 103 ? -7.383 -1.792 -5.181 1.00 82.62 103 VAL A CA 1
ATOM 804 C C . VAL A 1 103 ? -7.063 -1.402 -3.735 1.00 82.62 103 VAL A C 1
ATOM 806 O O . VAL A 1 103 ? -7.974 -1.337 -2.909 1.00 82.62 103 VAL A O 1
ATOM 809 N N . LEU A 1 104 ? -5.812 -1.039 -3.442 1.00 79.19 104 LEU A N 1
ATOM 810 C CA . LEU A 1 104 ? -5.381 -0.578 -2.114 1.00 79.19 104 LEU A CA 1
ATOM 811 C C . LEU A 1 104 ? -6.169 0.647 -1.643 1.00 79.19 104 LEU A C 1
ATOM 813 O O . LEU A 1 104 ? -6.700 0.672 -0.531 1.00 79.19 104 LEU A O 1
ATOM 817 N N . ARG A 1 105 ? -6.339 1.641 -2.519 1.00 74.00 105 ARG A N 1
ATOM 818 C CA . ARG A 1 105 ? -7.098 2.851 -2.191 1.00 74.00 105 ARG A CA 1
ATOM 819 C C . ARG A 1 105 ? -8.589 2.581 -1.975 1.00 74.00 105 ARG A C 1
ATOM 821 O O . ARG A 1 105 ? -9.240 3.326 -1.242 1.00 74.00 105 ARG A O 1
ATOM 828 N N . SER A 1 106 ? -9.138 1.540 -2.601 1.00 72.81 106 SER A N 1
ATOM 829 C CA . SER A 1 106 ? -10.526 1.122 -2.388 1.00 72.81 106 SER A CA 1
ATOM 830 C C . SER A 1 106 ? -10.747 0.594 -0.969 1.00 72.81 106 SER A C 1
ATOM 832 O O . SER A 1 106 ? -11.765 0.913 -0.358 1.00 72.81 106 SER A O 1
ATOM 834 N N . ILE A 1 107 ? -9.783 -0.147 -0.414 1.00 71.19 107 ILE A N 1
ATOM 835 C CA . ILE A 1 107 ? -9.847 -0.676 0.959 1.00 71.19 107 ILE A CA 1
ATOM 836 C C . ILE A 1 107 ? -9.828 0.473 1.977 1.00 71.19 107 ILE A C 1
ATOM 838 O O . ILE A 1 107 ? -10.624 0.494 2.913 1.00 71.19 107 ILE A O 1
ATOM 842 N N . GLY A 1 108 ? -8.994 1.492 1.749 1.00 62.78 108 GLY A N 1
ATOM 843 C CA . GLY A 1 108 ? -8.926 2.684 2.602 1.00 62.78 108 GLY A CA 1
ATOM 844 C C . GLY A 1 108 ? -10.184 3.562 2.597 1.00 62.78 108 GLY A C 1
ATOM 845 O O . GLY A 1 108 ? -10.350 4.405 3.477 1.00 62.78 108 GLY A O 1
ATOM 846 N N . LYS A 1 109 ? -11.070 3.377 1.611 1.00 56.31 109 LYS A N 1
ATOM 847 C CA . LYS A 1 109 ? -12.321 4.128 1.451 1.00 56.31 109 LYS A CA 1
ATOM 848 C C . LYS A 1 109 ? -13.556 3.386 1.949 1.00 56.31 109 LYS A C 1
ATOM 850 O O . LYS A 1 109 ? -14.653 3.905 1.737 1.00 56.31 109 LYS A O 1
ATOM 855 N N . VAL A 1 110 ? -13.415 2.224 2.596 1.00 54.25 110 VAL A N 1
ATOM 856 C CA . VAL A 1 110 ? -14.558 1.535 3.209 1.00 54.25 110 VAL A CA 1
ATOM 857 C C . VAL A 1 110 ? -15.101 2.417 4.335 1.00 54.25 110 VAL A C 1
ATOM 859 O O . VAL A 1 110 ? -14.630 2.420 5.469 1.00 54.25 110 VAL A O 1
ATOM 862 N N . ARG A 1 111 ? -16.070 3.245 3.953 1.00 47.72 111 ARG A N 1
ATOM 863 C CA . ARG A 1 111 ? -16.917 4.045 4.818 1.00 47.72 111 ARG A CA 1
ATOM 864 C C . ARG A 1 111 ? -17.867 3.063 5.494 1.00 47.72 111 ARG A C 1
ATOM 866 O O . ARG A 1 111 ? -18.789 2.580 4.842 1.00 47.72 111 ARG A O 1
ATOM 873 N N . PHE A 1 112 ? -17.585 2.742 6.751 1.00 44.62 112 PHE A N 1
ATOM 874 C CA . PHE A 1 112 ? -18.614 2.262 7.669 1.00 44.62 112 PHE A CA 1
ATOM 875 C C . PHE A 1 112 ? -19.476 3.449 8.108 1.00 44.62 112 PHE A C 1
ATOM 877 O O . PHE A 1 112 ? -18.905 4.553 8.294 1.00 44.62 112 PHE A O 1
#

pLDDT: mean 79.02, std 10.87, range [44.62, 92.94]

Radius of gyration: 27.46 Å; chains: 1; bounding box: 63×25×66 Å

Sequence (112 aa):
ISSENLQLFTATVCVAIRSGGGIAEVLENLIHTIRKRKELEGKVRSLTAQFNFESLCMVLLPIPVFLILYLLDEELMRPLLTTTIGWWGIAAIVVLELIGFKVLRSIGKVRF

Secondary structure (DSSP, 8-state):
--HHHHHHHHHHHHHHHHTSSHHHHHHHHHHHHHHHHHHHHHHHHHHHHHHHHHHHHHHHTHHHHHHHHHHH-HHHHHHHHHSHHHHHHHHHHHHHHHHHHHHHHHHHT---